Protein AF-A0A2D6AGP2-F1 (afdb_monomer_lite)

pLDDT: mean 88.6, std 11.12, range [55.78, 98.44]

Radius of gyration: 14.14 Å; chains: 1; bounding box: 31×24×41 Å

Sequence (78 aa):
MFVGTQYPIHSDNDYKLLAQLGVSHINGFPPGNADTWTTDILSKYRQKVESYGIALDMIALPIGTKPEDNQSPNITLG

Structure (mmCIF, N/CA/C/O backbone):
data_AF-A0A2D6AGP2-F1
#
_entry.id   AF-A0A2D6AGP2-F1
#
loop_
_atom_site.group_PDB
_atom_site.id
_atom_site.type_symbol
_atom_site.label_atom_id
_atom_site.label_alt_id
_atom_site.label_comp_id
_atom_site.label_asym_id
_atom_site.label_entity_id
_atom_site.label_seq_id
_atom_site.pdbx_PDB_ins_code
_atom_site.Cartn_x
_atom_site.Cartn_y
_atom_site.Cartn_z
_atom_site.occupancy
_atom_site.B_iso_or_equiv
_atom_site.auth_seq_id
_atom_site.auth_comp_id
_atom_site.auth_asym_id
_atom_site.auth_atom_id
_atom_site.pdbx_PDB_model_num
ATOM 1 N N . MET A 1 1 ? -20.980 2.795 5.611 1.00 72.38 1 MET A N 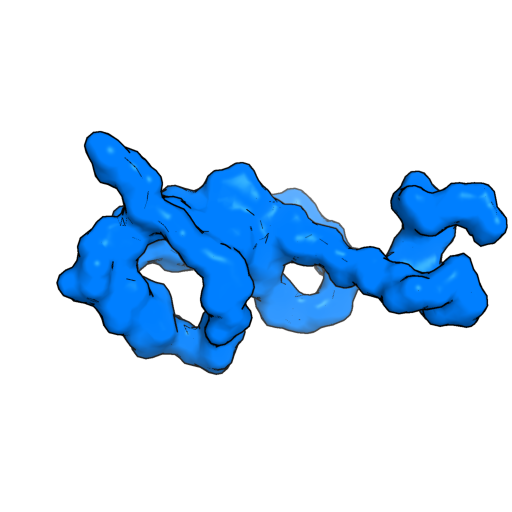1
ATOM 2 C CA . MET A 1 1 ? -20.365 3.949 4.921 1.00 72.38 1 MET A CA 1
ATOM 3 C C . MET A 1 1 ? -18.872 3.695 4.927 1.00 72.38 1 MET A C 1
ATOM 5 O O . MET A 1 1 ? -18.364 3.398 5.998 1.00 72.38 1 MET A O 1
ATOM 9 N N . PHE A 1 2 ? -18.214 3.710 3.770 1.00 84.50 2 PHE A N 1
ATOM 10 C CA . PHE A 1 2 ? -16.771 3.483 3.672 1.00 84.50 2 PHE A CA 1
ATOM 11 C C . PHE A 1 2 ? -16.075 4.834 3.510 1.00 84.50 2 PHE A C 1
ATOM 13 O O . PHE A 1 2 ? -16.457 5.609 2.634 1.00 84.50 2 PHE A O 1
ATOM 20 N N . VAL A 1 3 ? -15.107 5.133 4.378 1.00 91.62 3 VAL A N 1
ATOM 21 C CA . VAL A 1 3 ? -14.292 6.352 4.300 1.00 91.62 3 VAL A CA 1
ATOM 22 C C . VAL A 1 3 ? -12.895 5.949 3.857 1.00 91.62 3 VAL A C 1
ATOM 24 O O . VAL A 1 3 ? -12.263 5.100 4.490 1.00 91.62 3 VAL A O 1
ATOM 27 N N . GLY A 1 4 ? -12.431 6.565 2.769 1.00 94.38 4 GLY A N 1
ATOM 28 C CA . GLY A 1 4 ? -11.105 6.324 2.221 1.00 94.38 4 GLY A CA 1
ATOM 29 C C . GLY A 1 4 ? -10.346 7.597 1.873 1.00 94.38 4 GLY A C 1
ATOM 30 O O . GLY A 1 4 ? -10.928 8.679 1.800 1.00 94.38 4 GLY A O 1
ATOM 31 N N . THR A 1 5 ? -9.034 7.470 1.680 1.00 94.81 5 THR A N 1
ATOM 32 C CA . THR A 1 5 ? -8.146 8.599 1.366 1.00 94.81 5 THR A CA 1
ATOM 33 C C . THR A 1 5 ? -7.053 8.229 0.362 1.00 94.81 5 THR A C 1
ATOM 35 O O . THR A 1 5 ? -6.719 7.059 0.185 1.00 94.81 5 THR A O 1
ATOM 38 N N . GLN A 1 6 ? -6.490 9.255 -0.277 1.00 93.12 6 GLN A N 1
ATOM 39 C CA . GLN A 1 6 ? -5.286 9.180 -1.116 1.00 93.12 6 GLN A CA 1
ATOM 40 C C . GLN A 1 6 ? -4.101 9.907 -0.457 1.00 93.12 6 GLN A C 1
ATOM 42 O O . GLN A 1 6 ? -3.163 10.328 -1.130 1.00 93.12 6 GLN A O 1
ATOM 47 N N . TYR A 1 7 ? -4.179 10.135 0.858 1.00 92.38 7 TYR A N 1
ATOM 48 C CA . TYR A 1 7 ? -3.132 10.810 1.613 1.00 92.38 7 TYR A CA 1
ATOM 49 C C . TYR A 1 7 ? -1.803 10.038 1.504 1.00 92.38 7 TYR A C 1
ATOM 51 O O . TYR A 1 7 ? -1.786 8.835 1.780 1.00 92.38 7 TYR A O 1
ATOM 59 N N . PRO A 1 8 ? -0.693 10.697 1.123 1.00 90.25 8 PRO A N 1
ATOM 60 C CA . PRO A 1 8 ? 0.600 10.038 1.007 1.00 90.25 8 PRO A CA 1
ATOM 61 C C . PRO A 1 8 ? 1.105 9.598 2.383 1.00 90.25 8 PRO A C 1
ATOM 63 O O . PRO A 1 8 ? 1.185 10.395 3.314 1.00 90.25 8 PRO A O 1
ATOM 66 N N . ILE A 1 9 ? 1.460 8.320 2.501 1.00 93.75 9 ILE A N 1
ATOM 67 C CA . ILE A 1 9 ? 1.972 7.736 3.741 1.00 93.75 9 ILE A CA 1
ATOM 68 C C . ILE A 1 9 ? 3.481 7.945 3.821 1.00 93.75 9 ILE A C 1
ATOM 70 O O . ILE A 1 9 ? 4.228 7.483 2.961 1.00 93.75 9 ILE A O 1
ATOM 74 N N . HIS A 1 10 ? 3.929 8.599 4.885 1.00 92.38 10 HIS A N 1
ATOM 75 C CA . HIS A 1 10 ? 5.337 8.882 5.151 1.00 92.38 10 HIS A CA 1
ATOM 76 C C . HIS A 1 10 ? 5.919 7.899 6.169 1.00 92.38 10 HIS A C 1
ATOM 78 O O . HIS A 1 10 ? 7.116 7.612 6.149 1.00 92.38 10 HIS A O 1
ATOM 84 N N . SER A 1 11 ? 5.083 7.373 7.071 1.00 95.25 11 SER A N 1
ATOM 85 C CA . SER A 1 11 ? 5.493 6.389 8.073 1.00 95.25 11 SER A CA 1
ATOM 86 C C . SER A 1 11 ? 4.344 5.487 8.522 1.00 95.25 11 SER A C 1
ATOM 88 O O . SER A 1 11 ? 3.171 5.793 8.329 1.00 95.25 11 SER A O 1
ATOM 90 N N . ASP A 1 12 ? 4.677 4.406 9.227 1.00 96.19 12 ASP A N 1
ATOM 91 C CA . ASP A 1 12 ? 3.689 3.483 9.800 1.00 96.19 12 ASP A CA 1
ATOM 92 C C . ASP A 1 12 ? 2.759 4.141 10.833 1.00 96.19 12 ASP A C 1
ATOM 94 O O . ASP A 1 12 ? 1.684 3.616 11.128 1.00 96.19 12 ASP A O 1
ATOM 98 N N . ASN A 1 13 ? 3.146 5.293 11.392 1.00 97.81 13 ASN A N 1
ATOM 99 C CA . ASN A 1 13 ? 2.276 6.050 12.288 1.00 97.81 13 ASN A CA 1
ATOM 100 C C . ASN A 1 13 ? 1.092 6.682 11.551 1.00 97.81 13 ASN A C 1
ATOM 102 O O . ASN A 1 13 ? 0.036 6.835 12.161 1.00 97.81 13 ASN A O 1
ATOM 106 N N . ASP A 1 14 ? 1.223 6.971 10.255 1.00 97.31 14 ASP A N 1
ATOM 107 C CA . ASP A 1 14 ? 0.127 7.543 9.476 1.00 97.31 14 ASP A CA 1
ATOM 108 C C . ASP A 1 14 ? -0.998 6.515 9.314 1.00 97.31 14 ASP A C 1
ATOM 110 O O . ASP A 1 14 ? -2.161 6.861 9.495 1.00 97.31 14 ASP A O 1
ATOM 114 N N . TYR A 1 15 ? -0.681 5.229 9.100 1.00 97.56 15 TYR A N 1
ATOM 115 C CA . TYR A 1 15 ? -1.698 4.167 9.081 1.00 97.56 15 TYR A CA 1
ATOM 116 C C . TYR A 1 15 ? -2.459 4.079 10.406 1.00 97.56 15 TYR A C 1
ATOM 118 O O . TYR A 1 15 ? -3.684 3.981 10.414 1.00 97.56 15 TYR A O 1
ATOM 126 N N . LYS A 1 16 ? -1.752 4.169 11.539 1.00 97.88 16 LYS A N 1
ATOM 127 C CA . LYS A 1 16 ? -2.388 4.152 12.866 1.00 97.88 16 LYS A CA 1
ATOM 128 C C . LYS A 1 16 ? -3.305 5.358 13.063 1.00 97.88 16 LYS A C 1
ATOM 130 O O . LYS A 1 16 ? -4.419 5.195 13.551 1.00 97.88 16 LYS A O 1
ATOM 135 N N . LEU A 1 17 ? -2.847 6.549 12.674 1.00 97.44 17 LEU A N 1
ATOM 136 C CA . LEU A 1 1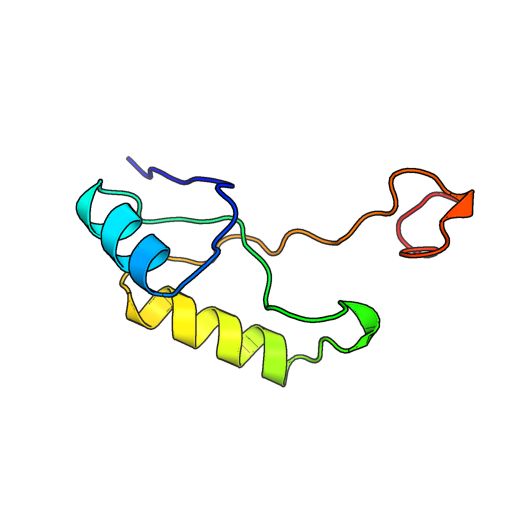7 ? -3.631 7.778 12.765 1.00 97.44 17 LEU A CA 1
ATOM 137 C C . LEU A 1 17 ? -4.886 7.697 11.889 1.00 97.44 17 LEU A C 1
ATOM 139 O O . LEU A 1 17 ? -5.980 7.994 12.357 1.00 97.44 17 LEU A O 1
ATOM 143 N N . LEU A 1 18 ? -4.747 7.256 10.638 1.00 96.88 18 LEU A N 1
ATOM 144 C CA . LEU A 1 18 ? -5.870 7.098 9.716 1.00 96.88 18 LEU A CA 1
ATOM 145 C C . LEU A 1 18 ? -6.917 6.121 10.266 1.00 96.88 18 LEU A C 1
ATOM 147 O O . LEU A 1 18 ? -8.101 6.459 10.289 1.00 96.88 18 LEU A O 1
ATOM 151 N N . ALA A 1 19 ? -6.487 4.971 10.789 1.00 96.06 19 ALA A N 1
ATOM 152 C CA . ALA A 1 19 ? -7.388 4.011 11.423 1.00 96.06 19 ALA A CA 1
ATOM 153 C C . ALA A 1 19 ? -8.141 4.629 12.620 1.00 96.06 19 ALA A C 1
ATOM 155 O O . ALA A 1 19 ? -9.350 4.448 1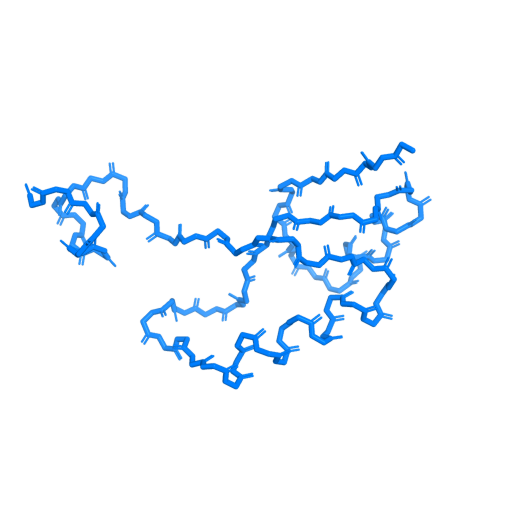2.755 1.00 96.06 19 ALA A O 1
ATOM 156 N N . GLN A 1 20 ? -7.461 5.423 13.458 1.00 96.31 20 GLN A N 1
ATOM 157 C CA . GLN A 1 20 ? -8.084 6.138 14.584 1.00 96.31 20 GLN A CA 1
ATOM 158 C C . GLN A 1 20 ? -9.088 7.213 14.143 1.00 96.31 20 GLN A C 1
ATOM 160 O O . GLN A 1 20 ? -10.063 7.465 14.847 1.00 96.31 20 GLN A O 1
ATOM 165 N N . LEU A 1 21 ? -8.874 7.827 12.977 1.00 95.94 21 LEU A N 1
ATOM 166 C CA . LEU A 1 21 ? -9.794 8.792 12.367 1.00 95.94 21 LEU A CA 1
ATOM 167 C C . LEU A 1 21 ? -10.980 8.123 11.647 1.00 95.94 21 LEU A C 1
ATOM 169 O O . LEU A 1 21 ? -11.818 8.818 11.074 1.00 95.94 21 LEU A O 1
ATOM 173 N N . GLY A 1 22 ? -11.069 6.790 11.678 1.00 95.38 22 GLY A N 1
ATOM 174 C CA . GLY A 1 22 ? -12.152 6.027 11.058 1.00 95.38 22 GLY A CA 1
ATOM 175 C C . GLY A 1 22 ? -11.969 5.782 9.559 1.00 95.38 22 GLY A C 1
ATOM 176 O O . GLY A 1 22 ? -12.918 5.372 8.892 1.00 95.38 22 GLY A O 1
ATOM 177 N N . VAL A 1 23 ? -10.772 6.021 9.017 1.00 96.50 23 VAL A N 1
ATOM 178 C CA . VAL A 1 23 ? -10.435 5.627 7.646 1.00 96.50 23 VAL A CA 1
ATOM 179 C C . VAL A 1 23 ?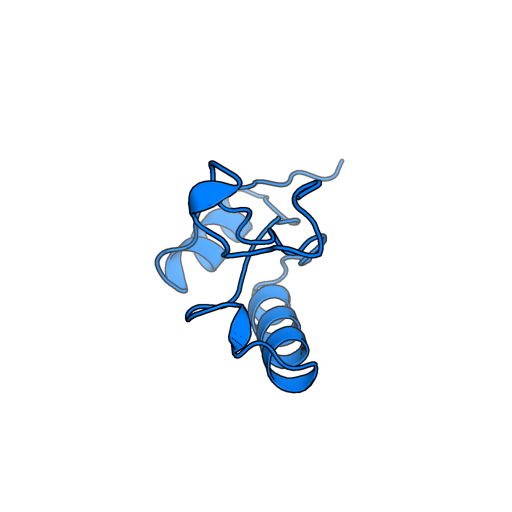 -10.194 4.125 7.619 1.00 96.50 23 VAL A C 1
ATOM 181 O O . VAL A 1 23 ? -9.334 3.619 8.335 1.00 96.50 23 VAL A O 1
ATOM 184 N N . SER A 1 24 ? -10.929 3.422 6.761 1.00 95.94 24 SER A N 1
ATOM 185 C CA . SER A 1 24 ? -10.806 1.970 6.600 1.00 95.94 24 SER A CA 1
ATOM 186 C C . SER A 1 24 ? -10.372 1.550 5.196 1.00 95.94 24 SER A C 1
ATOM 188 O O . SER A 1 24 ? -10.199 0.360 4.961 1.00 95.94 24 SER A O 1
ATOM 190 N N . HIS A 1 25 ? -10.176 2.504 4.278 1.00 97.31 25 HIS A N 1
ATOM 191 C CA . HIS A 1 25 ? -9.776 2.265 2.888 1.00 97.31 25 HIS A CA 1
ATOM 192 C C . HIS A 1 25 ? -8.707 3.258 2.433 1.00 97.31 25 HIS A C 1
ATOM 194 O O . HIS A 1 25 ? -8.783 4.446 2.752 1.00 97.31 25 HIS A O 1
ATOM 200 N N . ILE A 1 26 ? -7.729 2.815 1.646 1.00 96.31 26 ILE A N 1
ATOM 201 C CA . ILE A 1 26 ? -6.749 3.719 1.034 1.00 96.31 26 ILE A CA 1
ATOM 202 C C . ILE A 1 26 ? -6.485 3.400 -0.435 1.00 96.31 26 ILE A C 1
ATOM 204 O O . ILE A 1 26 ? -6.549 2.249 -0.873 1.00 96.31 26 ILE A O 1
ATOM 208 N N . ASN A 1 27 ? -6.101 4.446 -1.163 1.00 94.75 27 ASN A N 1
ATOM 209 C CA . ASN A 1 27 ? -5.239 4.337 -2.332 1.00 94.75 27 ASN A CA 1
ATOM 210 C C . ASN A 1 27 ? -3.796 4.599 -1.877 1.00 94.75 27 ASN A C 1
ATOM 212 O O . ASN A 1 27 ? -3.540 5.621 -1.238 1.00 94.75 27 ASN A O 1
ATOM 216 N N . GLY A 1 28 ? -2.868 3.695 -2.178 1.00 93.56 28 GLY A N 1
ATOM 217 C CA . GLY A 1 28 ? -1.482 3.800 -1.723 1.00 93.56 28 GLY A CA 1
ATOM 218 C C . GLY A 1 28 ? -0.488 3.204 -2.709 1.00 93.56 28 GLY A C 1
ATOM 219 O O . GLY A 1 28 ? -0.851 2.767 -3.794 1.00 93.56 28 GLY A O 1
ATOM 220 N N . PHE A 1 29 ? 0.787 3.192 -2.348 1.00 92.88 29 PHE A N 1
ATOM 221 C CA . PHE A 1 29 ? 1.837 2.546 -3.130 1.00 92.88 29 PHE A CA 1
ATOM 222 C C . PHE A 1 29 ? 2.995 2.138 -2.209 1.00 92.88 29 PHE A C 1
ATOM 224 O O . PHE A 1 29 ? 3.256 2.820 -1.211 1.00 92.88 29 PHE A O 1
ATOM 231 N N . PRO A 1 30 ? 3.686 1.019 -2.488 1.00 92.69 30 PRO A N 1
ATOM 232 C CA . PRO A 1 30 ? 4.871 0.651 -1.729 1.00 92.69 30 PRO A CA 1
ATOM 233 C C . PRO A 1 30 ? 6.030 1.620 -2.006 1.00 92.69 30 PRO A C 1
ATOM 235 O O . PRO A 1 30 ? 6.098 2.220 -3.080 1.00 92.69 30 PRO A O 1
ATOM 238 N N . PRO A 1 31 ? 6.975 1.758 -1.061 1.00 88.44 31 PRO A N 1
ATOM 239 C CA . PRO A 1 31 ? 8.164 2.575 -1.269 1.00 88.44 31 PRO A CA 1
ATOM 240 C C . PRO A 1 31 ? 9.063 1.996 -2.373 1.00 88.44 31 PRO A C 1
ATOM 242 O O . PRO A 1 31 ? 9.071 0.789 -2.620 1.00 88.44 31 PRO A O 1
ATOM 245 N N . GLY A 1 32 ? 9.883 2.857 -2.979 1.00 87.06 32 GLY A N 1
ATOM 246 C CA . GLY A 1 32 ? 10.832 2.488 -4.035 1.00 87.06 32 GLY A CA 1
ATOM 247 C C . GLY A 1 32 ? 10.316 2.772 -5.449 1.00 87.06 32 GLY A C 1
ATOM 248 O O . GLY A 1 32 ? 9.213 3.279 -5.629 1.00 87.06 32 GLY A O 1
ATOM 249 N N . ASN A 1 33 ? 11.143 2.479 -6.458 1.00 86.25 33 ASN A N 1
ATOM 250 C CA . ASN A 1 33 ? 10.779 2.681 -7.864 1.00 86.25 33 ASN A CA 1
ATOM 251 C C . ASN A 1 33 ? 9.774 1.600 -8.312 1.00 86.25 33 ASN A C 1
ATOM 253 O O . ASN A 1 33 ? 10.006 0.412 -8.073 1.00 86.25 33 ASN A O 1
ATOM 257 N N . ALA A 1 34 ? 8.693 1.996 -8.986 1.00 86.88 34 ALA A N 1
ATOM 258 C CA . ALA A 1 34 ? 7.683 1.073 -9.495 1.00 86.88 34 ALA A CA 1
ATOM 259 C C . ALA A 1 34 ? 8.189 0.071 -10.534 1.00 86.88 34 ALA A C 1
ATOM 261 O O . ALA A 1 34 ? 7.653 -1.032 -10.590 1.00 86.88 34 ALA A O 1
ATOM 262 N N . ASP A 1 35 ? 9.269 0.374 -11.258 1.00 83.81 35 ASP A N 1
ATOM 263 C CA . ASP A 1 35 ? 9.912 -0.585 -12.172 1.00 83.81 35 ASP A CA 1
ATOM 264 C C . ASP A 1 35 ? 10.410 -1.844 -11.444 1.00 83.81 35 ASP A C 1
ATOM 266 O O . ASP A 1 35 ? 10.617 -2.896 -12.046 1.00 83.81 35 ASP A O 1
ATOM 270 N N . THR A 1 36 ? 10.615 -1.742 -10.127 1.00 89.56 36 THR A N 1
ATOM 271 C CA . THR A 1 36 ? 11.061 -2.855 -9.279 1.00 89.56 36 THR A CA 1
ATOM 272 C C . THR A 1 36 ? 9.911 -3.629 -8.647 1.00 89.56 36 THR A C 1
ATOM 274 O O . THR A 1 36 ? 10.152 -4.638 -7.983 1.00 89.56 36 THR A O 1
ATOM 277 N N . TRP A 1 37 ? 8.665 -3.177 -8.810 1.00 91.00 37 TRP A N 1
ATOM 278 C CA . TRP A 1 37 ? 7.525 -3.821 -8.176 1.00 91.00 37 TRP A CA 1
ATOM 279 C C . TRP A 1 37 ? 7.287 -5.204 -8.772 1.00 91.00 37 TRP A C 1
ATOM 281 O O . TRP A 1 37 ? 7.115 -5.392 -9.973 1.00 91.00 37 TRP A O 1
ATOM 291 N N . THR A 1 38 ? 7.229 -6.190 -7.887 1.00 93.75 38 THR A N 1
ATOM 292 C CA . THR A 1 38 ? 6.860 -7.567 -8.206 1.00 93.75 38 THR A CA 1
ATOM 293 C C . THR A 1 38 ? 5.573 -7.929 -7.476 1.00 93.75 38 THR A C 1
ATOM 295 O O . THR A 1 38 ? 5.181 -7.265 -6.512 1.00 93.75 38 THR A O 1
ATOM 298 N N . THR A 1 39 ? 4.930 -9.027 -7.875 1.00 95.06 39 THR A N 1
ATOM 299 C CA . THR A 1 39 ? 3.758 -9.565 -7.166 1.00 95.06 39 THR A CA 1
ATOM 300 C C . THR A 1 39 ? 4.036 -9.779 -5.676 1.00 95.06 39 THR A C 1
ATOM 302 O O . THR A 1 39 ? 3.162 -9.516 -4.853 1.00 95.06 39 THR A O 1
ATOM 305 N N . ASP A 1 40 ? 5.249 -10.212 -5.314 1.00 97.25 40 ASP A N 1
ATOM 306 C CA . ASP A 1 40 ? 5.659 -10.406 -3.917 1.00 97.25 40 ASP A CA 1
ATOM 307 C C . ASP A 1 40 ? 5.703 -9.078 -3.147 1.00 97.25 40 ASP A C 1
ATOM 309 O O . ASP A 1 40 ? 5.123 -8.975 -2.066 1.00 97.25 40 ASP A O 1
ATOM 313 N N . ILE A 1 41 ? 6.302 -8.032 -3.729 1.00 96.00 41 ILE A N 1
ATOM 314 C CA . ILE A 1 41 ? 6.359 -6.691 -3.123 1.00 96.00 41 ILE A CA 1
ATOM 315 C C . ILE A 1 41 ? 4.951 -6.128 -2.920 1.00 96.00 41 ILE A C 1
ATOM 317 O O . ILE A 1 41 ? 4.617 -5.675 -1.825 1.00 96.00 41 ILE A O 1
ATOM 321 N N . LEU A 1 42 ? 4.105 -6.198 -3.950 1.00 95.75 42 LEU A N 1
ATOM 322 C CA . LEU A 1 42 ? 2.729 -5.703 -3.883 1.00 95.75 42 LEU A CA 1
ATOM 323 C C . LEU A 1 42 ? 1.894 -6.485 -2.859 1.00 95.75 42 LEU A C 1
ATOM 325 O O . LEU A 1 42 ? 1.106 -5.896 -2.119 1.00 95.75 42 LEU A O 1
ATOM 329 N N . SER A 1 43 ? 2.099 -7.801 -2.764 1.00 97.38 43 SER A N 1
ATOM 330 C CA . SER A 1 43 ? 1.407 -8.648 -1.786 1.00 97.38 43 SER A CA 1
ATOM 331 C C . SER A 1 43 ? 1.840 -8.335 -0.355 1.00 97.38 43 SER A C 1
ATOM 333 O O . SER A 1 43 ? 0.987 -8.176 0.516 1.00 97.38 43 SER A O 1
ATOM 335 N N . LYS A 1 44 ? 3.146 -8.178 -0.108 1.00 97.75 44 LYS A N 1
ATOM 336 C CA . LYS A 1 44 ? 3.680 -7.772 1.203 1.00 97.75 44 LYS A CA 1
ATOM 337 C C . LYS A 1 44 ? 3.197 -6.385 1.609 1.00 97.75 44 LYS A C 1
ATOM 339 O O . LYS A 1 44 ? 2.883 -6.162 2.775 1.00 97.75 44 LYS A O 1
AT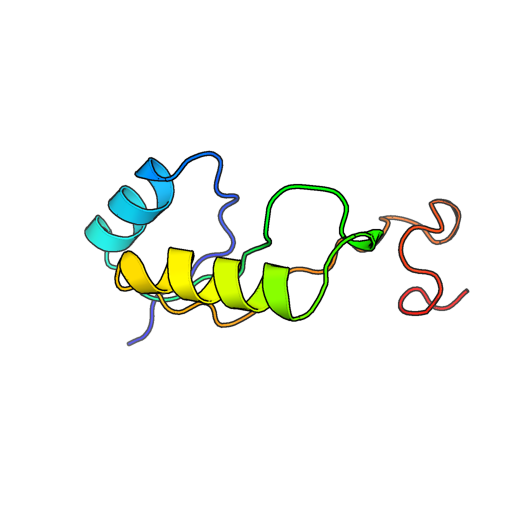OM 344 N N . TYR A 1 45 ? 3.104 -5.462 0.655 1.00 97.19 45 TYR A N 1
ATOM 345 C CA . TYR A 1 45 ? 2.557 -4.134 0.904 1.00 97.19 45 TYR A CA 1
ATOM 346 C C . TYR A 1 45 ? 1.085 -4.193 1.318 1.00 97.19 45 TYR A C 1
ATOM 348 O O . TYR A 1 45 ? 0.736 -3.628 2.353 1.00 97.19 45 TYR A O 1
ATOM 356 N N . ARG A 1 46 ? 0.247 -4.946 0.588 1.00 97.69 46 ARG A N 1
ATOM 357 C CA . ARG A 1 46 ? -1.152 -5.183 0.978 1.00 97.69 46 ARG A CA 1
ATOM 358 C C . ARG A 1 46 ? -1.248 -5.751 2.395 1.00 97.69 46 ARG A C 1
ATOM 360 O O . ARG A 1 46 ? -1.931 -5.167 3.226 1.00 97.69 46 ARG A O 1
ATOM 367 N N . GLN A 1 47 ? -0.514 -6.828 2.686 1.00 98.44 47 GLN A N 1
ATOM 368 C CA . GLN A 1 47 ? -0.504 -7.466 4.012 1.00 98.44 47 GLN A CA 1
ATOM 369 C C . GLN A 1 47 ? -0.112 -6.486 5.123 1.00 98.44 47 GLN A C 1
ATOM 371 O O . GLN A 1 47 ? -0.713 -6.485 6.196 1.00 98.44 47 GLN A O 1
ATOM 376 N N . LYS A 1 48 ? 0.879 -5.624 4.867 1.00 97.62 48 LYS A N 1
ATOM 377 C CA . LYS A 1 48 ? 1.290 -4.585 5.809 1.00 97.62 48 LYS A CA 1
ATOM 378 C C . LYS A 1 48 ? 0.162 -3.588 6.070 1.00 97.62 48 LYS A C 1
ATOM 380 O O . LYS A 1 48 ? -0.130 -3.332 7.232 1.00 97.62 48 LYS A O 1
ATOM 385 N N . VAL A 1 49 ? -0.461 -3.031 5.031 1.00 97.69 49 VAL A N 1
ATOM 386 C CA . VAL A 1 49 ? -1.566 -2.064 5.181 1.00 97.69 49 VAL A CA 1
ATOM 387 C C . VAL A 1 49 ? -2.737 -2.698 5.942 1.00 97.69 49 VAL A C 1
ATOM 389 O O . VAL A 1 49 ? -3.214 -2.133 6.926 1.00 97.69 49 VAL A O 1
ATOM 392 N N . GLU A 1 50 ? -3.123 -3.915 5.559 1.00 97.75 50 GLU A N 1
ATOM 393 C CA . GLU A 1 50 ? -4.230 -4.655 6.175 1.00 97.75 50 GLU A CA 1
ATOM 394 C C . GLU A 1 50 ? -3.967 -5.022 7.641 1.00 97.75 50 GLU A C 1
ATOM 396 O O . GLU A 1 50 ? -4.910 -5.092 8.430 1.00 97.75 50 GLU A O 1
ATOM 401 N N . SER A 1 51 ? -2.701 -5.149 8.058 1.00 98.00 51 SER A N 1
ATOM 402 C CA . SER A 1 51 ? -2.349 -5.354 9.472 1.00 98.00 51 SER A CA 1
ATOM 403 C C . SER A 1 51 ? -2.751 -4.189 10.393 1.00 98.00 51 SER A C 1
ATOM 405 O O . SER A 1 51 ? -2.875 -4.388 11.601 1.00 98.00 51 SER A O 1
ATOM 407 N N . TYR A 1 52 ? -3.012 -2.994 9.842 1.00 97.62 52 TYR A N 1
ATOM 408 C CA . TYR A 1 52 ? -3.539 -1.839 10.582 1.00 97.62 52 TYR A CA 1
ATOM 409 C C . TYR A 1 52 ? -5.075 -1.756 10.571 1.00 97.62 52 TYR A C 1
ATOM 411 O O . TYR A 1 52 ? -5.631 -0.789 11.089 1.00 97.62 52 TYR A O 1
ATOM 419 N N . GLY A 1 53 ? -5.771 -2.742 9.992 1.00 96.25 53 GLY A N 1
ATOM 420 C CA . GLY A 1 53 ? -7.231 -2.724 9.854 1.00 96.25 53 GLY A CA 1
ATOM 421 C C . GLY A 1 53 ? -7.736 -1.831 8.714 1.00 96.25 53 GLY A C 1
ATOM 422 O O . GLY A 1 53 ? -8.890 -1.411 8.733 1.00 96.25 53 GLY A O 1
ATOM 423 N N . ILE A 1 54 ? -6.874 -1.532 7.738 1.00 97.44 54 ILE A N 1
ATOM 424 C CA . ILE A 1 54 ? -7.171 -0.695 6.571 1.00 97.44 54 ILE A CA 1
ATOM 425 C C . ILE A 1 54 ? -7.113 -1.562 5.311 1.00 97.44 54 ILE A C 1
ATOM 427 O O . ILE A 1 54 ? -6.134 -2.267 5.091 1.00 97.44 54 ILE A O 1
ATOM 431 N N . ALA A 1 55 ? -8.124 -1.484 4.452 1.00 97.50 55 ALA A N 1
ATOM 432 C CA . ALA A 1 55 ? -8.105 -2.127 3.145 1.00 97.50 55 ALA A CA 1
ATOM 433 C C . ALA A 1 55 ? -7.284 -1.305 2.139 1.00 97.50 55 ALA A C 1
ATOM 435 O O . ALA A 1 55 ? -7.453 -0.088 2.010 1.00 97.50 55 ALA A O 1
ATOM 436 N N . LEU A 1 56 ? -6.408 -1.981 1.396 1.00 97.06 56 LEU A N 1
ATOM 437 C CA . LEU A 1 56 ? -5.748 -1.404 0.230 1.00 97.06 56 LEU A CA 1
ATOM 438 C C . LEU A 1 56 ? -6.613 -1.657 -1.009 1.00 97.06 56 LEU A C 1
ATOM 440 O O . LEU A 1 56 ? -6.525 -2.723 -1.622 1.00 97.06 56 LEU A O 1
ATOM 444 N N . ASP A 1 57 ? -7.426 -0.673 -1.383 1.00 95.69 57 ASP A N 1
ATOM 445 C CA . ASP A 1 57 ? -8.357 -0.813 -2.507 1.00 95.69 57 ASP A CA 1
ATOM 446 C C . ASP A 1 57 ? -7.646 -0.679 -3.857 1.00 95.69 57 ASP A C 1
ATOM 448 O O . ASP A 1 57 ? -7.993 -1.356 -4.825 1.00 95.69 57 ASP A O 1
ATOM 452 N N . MET A 1 58 ? -6.655 0.214 -3.935 1.00 92.69 58 MET A N 1
ATOM 453 C CA . MET A 1 58 ? -5.973 0.569 -5.179 1.00 92.69 58 MET A CA 1
ATOM 454 C C . MET A 1 58 ? -4.490 0.854 -4.950 1.00 92.69 58 MET A C 1
ATOM 456 O O . MET A 1 58 ? -4.088 1.327 -3.885 1.00 92.69 58 MET A O 1
ATOM 460 N N . ILE A 1 59 ? -3.694 0.581 -5.988 1.00 91.44 59 ILE A N 1
ATOM 461 C CA . ILE A 1 59 ? -2.312 1.044 -6.095 1.00 91.44 59 ILE A CA 1
ATOM 462 C C . ILE A 1 59 ? -2.271 2.240 -7.040 1.00 91.44 59 ILE A C 1
ATOM 464 O O . ILE A 1 59 ? -2.689 2.124 -8.195 1.00 91.44 59 ILE A O 1
ATOM 468 N N . ALA A 1 60 ? -1.726 3.362 -6.577 1.00 87.19 60 ALA A N 1
ATOM 469 C CA . ALA A 1 60 ? -1.429 4.488 -7.448 1.00 87.19 60 ALA A CA 1
ATOM 470 C C . ALA A 1 60 ? -0.203 4.152 -8.308 1.00 87.19 60 ALA A C 1
ATOM 472 O O . ALA A 1 60 ? 0.889 3.910 -7.791 1.00 87.19 60 ALA A O 1
ATOM 473 N N . LEU A 1 61 ? -0.388 4.127 -9.627 1.00 82.62 61 LEU A N 1
ATOM 474 C CA . LEU A 1 61 ? 0.716 3.970 -10.570 1.00 82.62 61 LEU A CA 1
ATOM 475 C C . LEU A 1 61 ? 1.467 5.303 -10.682 1.00 82.62 61 LEU A C 1
ATOM 477 O O . LEU A 1 61 ? 0.813 6.344 -10.802 1.00 82.62 61 LEU A O 1
ATOM 481 N N . PRO A 1 62 ? 2.811 5.308 -10.665 1.00 76.19 62 PRO A N 1
ATOM 482 C CA . PRO A 1 62 ? 3.571 6.516 -10.942 1.00 76.19 62 PRO A CA 1
ATOM 483 C C . PRO A 1 62 ? 3.478 6.815 -12.433 1.00 76.19 62 PRO A C 1
ATOM 485 O O . PRO A 1 62 ? 4.266 6.338 -13.241 1.00 76.19 62 PRO A O 1
ATOM 488 N N . ILE A 1 63 ? 2.462 7.582 -12.803 1.00 73.00 63 ILE A N 1
ATOM 489 C CA . ILE A 1 63 ? 2.321 8.077 -14.163 1.00 73.00 63 ILE A CA 1
ATOM 490 C C . ILE A 1 63 ? 3.238 9.291 -14.277 1.00 73.00 63 ILE A C 1
ATOM 492 O O . ILE A 1 63 ? 3.070 10.269 -13.545 1.00 73.00 63 ILE A O 1
ATOM 496 N N . GLY A 1 64 ? 4.209 9.215 -15.191 1.00 67.38 64 GLY A N 1
ATOM 497 C CA . GLY A 1 64 ? 4.996 10.380 -15.581 1.00 67.38 64 GLY A CA 1
ATOM 498 C C . GLY A 1 64 ? 4.050 11.515 -15.966 1.00 67.38 64 GLY A C 1
ATOM 499 O O . GLY A 1 64 ? 3.069 11.302 -16.678 1.00 67.38 64 GLY A O 1
ATOM 500 N N . THR A 1 65 ? 4.308 12.723 -15.470 1.00 64.38 65 THR A N 1
ATOM 501 C CA . THR A 1 65 ? 3.438 13.877 -15.748 1.00 64.38 65 THR A CA 1
ATOM 502 C C . THR A 1 65 ? 3.382 14.219 -17.232 1.00 64.38 65 THR A C 1
ATOM 504 O O . THR A 1 65 ? 2.440 14.878 -17.675 1.00 64.38 65 THR A O 1
ATOM 507 N N . LYS A 1 66 ? 4.385 13.772 -17.994 1.00 72.75 66 LYS A N 1
ATOM 508 C CA . LYS A 1 66 ? 4.506 13.991 -19.426 1.00 72.75 66 LYS A CA 1
ATOM 509 C C . LYS A 1 66 ? 5.032 12.737 -20.133 1.00 72.75 66 LYS A C 1
ATOM 511 O O . LYS A 1 66 ? 5.818 11.996 -19.541 1.00 72.75 66 LYS A O 1
ATOM 516 N N . PRO A 1 67 ? 4.678 12.521 -21.412 1.00 67.81 67 PRO A N 1
ATOM 517 C CA . PRO A 1 67 ? 5.219 11.412 -22.200 1.00 67.81 67 PRO A CA 1
ATOM 518 C C . PRO A 1 67 ? 6.755 11.407 -22.272 1.00 67.81 67 PRO A C 1
ATOM 520 O O . PRO A 1 67 ? 7.373 10.347 -22.216 1.00 67.81 67 PRO A O 1
ATOM 523 N N . GLU A 1 68 ? 7.385 12.589 -22.294 1.00 76.50 68 GLU A N 1
ATOM 524 C CA . GLU A 1 68 ? 8.849 12.737 -22.314 1.00 76.50 68 GLU A CA 1
ATOM 525 C C . GLU A 1 68 ? 9.565 12.182 -21.068 1.00 76.50 68 GLU A C 1
ATOM 527 O O . GLU A 1 68 ? 10.753 11.873 -21.142 1.00 76.50 68 GLU A O 1
ATOM 532 N N . ASP A 1 69 ? 8.850 11.998 -19.951 1.00 75.19 69 ASP A N 1
ATOM 533 C CA . ASP A 1 69 ? 9.407 11.413 -18.727 1.00 75.19 69 ASP A CA 1
ATOM 534 C C . ASP A 1 69 ? 9.684 9.905 -18.900 1.00 75.19 69 ASP A C 1
ATOM 536 O O . ASP A 1 69 ? 10.459 9.327 -18.139 1.00 75.19 69 ASP A O 1
ATOM 540 N N . ASN A 1 70 ? 9.050 9.259 -19.893 1.00 73.62 70 ASN A N 1
ATOM 541 C CA . ASN A 1 70 ? 9.199 7.847 -20.268 1.00 73.62 70 ASN A CA 1
ATOM 542 C C . ASN A 1 70 ? 9.115 6.846 -19.090 1.00 73.62 70 ASN A C 1
ATOM 544 O O . ASN A 1 70 ? 9.642 5.738 -19.161 1.00 73.62 70 ASN A O 1
ATOM 548 N N . GLN A 1 71 ? 8.446 7.227 -17.996 1.00 72.19 71 GLN A N 1
ATOM 549 C CA . GLN A 1 71 ? 8.312 6.406 -16.784 1.00 72.19 71 GLN A CA 1
ATOM 550 C C . GLN A 1 71 ? 7.236 5.324 -16.910 1.00 72.19 71 GLN A C 1
ATOM 552 O O . GLN A 1 71 ? 7.205 4.374 -16.138 1.00 72.19 71 GLN A O 1
ATOM 557 N N . SER A 1 72 ? 6.296 5.472 -17.843 1.00 74.00 72 SER A N 1
ATOM 558 C CA . SER A 1 72 ? 5.201 4.514 -18.032 1.00 74.00 72 SER A CA 1
ATOM 559 C C . SER A 1 72 ? 4.774 4.437 -19.501 1.00 74.00 72 SER A C 1
ATOM 561 O O . SER A 1 72 ? 3.611 4.703 -19.807 1.00 74.00 72 SER A O 1
ATOM 563 N N . PRO A 1 73 ? 5.679 4.047 -20.422 1.00 67.88 73 PRO A N 1
ATOM 564 C CA . PRO A 1 73 ? 5.452 4.114 -21.872 1.00 67.88 73 PRO A CA 1
ATOM 565 C C . PRO A 1 73 ? 4.279 3.258 -22.363 1.00 67.88 73 PRO A C 1
ATOM 567 O O . PRO A 1 73 ? 3.718 3.529 -23.415 1.00 67.88 73 PRO A O 1
ATOM 570 N N . ASN A 1 74 ? 3.889 2.233 -21.601 1.00 72.06 74 ASN A N 1
ATOM 571 C CA . ASN A 1 74 ? 2.744 1.376 -21.926 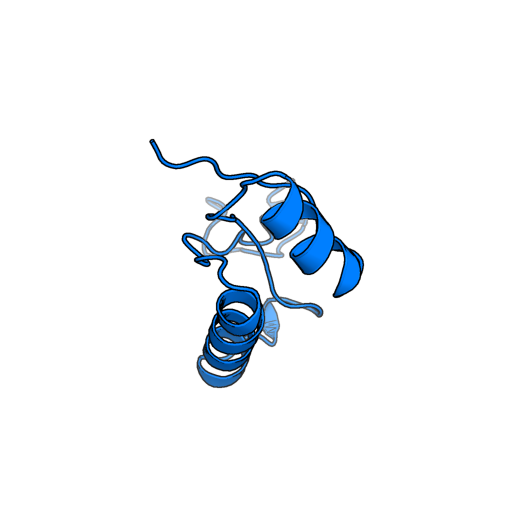1.00 72.06 74 ASN A CA 1
ATOM 572 C C . ASN A 1 74 ? 1.405 1.913 -21.382 1.00 72.06 74 ASN A C 1
ATOM 574 O O . ASN A 1 74 ? 0.363 1.310 -21.628 1.00 72.06 74 ASN A O 1
ATOM 578 N N . ILE A 1 75 ? 1.431 2.996 -20.597 1.00 69.88 75 ILE A N 1
ATOM 579 C CA . ILE A 1 75 ? 0.253 3.637 -19.990 1.00 69.88 75 ILE A CA 1
ATOM 580 C C . ILE A 1 75 ? 0.042 5.028 -20.594 1.00 69.88 75 ILE A C 1
ATOM 582 O O . ILE A 1 75 ? -1.088 5.409 -20.893 1.00 69.88 75 ILE A O 1
ATOM 586 N N . THR A 1 76 ? 1.119 5.790 -20.791 1.00 65.50 76 THR A N 1
ATOM 587 C CA . THR A 1 76 ? 1.096 7.035 -21.563 1.00 65.50 76 THR A CA 1
ATOM 588 C C . THR A 1 76 ? 0.969 6.692 -23.047 1.00 65.50 76 THR A C 1
ATOM 590 O O . THR A 1 76 ? 1.616 5.758 -23.502 1.00 65.50 76 THR A O 1
ATOM 593 N N . LEU A 1 77 ? 0.146 7.416 -23.810 1.00 61.47 77 LEU A N 1
ATOM 594 C CA . LEU A 1 77 ? -0.218 7.092 -25.204 1.00 61.47 77 LEU A CA 1
ATOM 595 C C . LEU A 1 77 ? 0.916 7.225 -26.254 1.00 61.47 77 LEU A C 1
ATOM 597 O O . LEU A 1 77 ? 0.616 7.361 -27.439 1.00 61.47 77 LEU A O 1
ATOM 601 N N . GLY A 1 78 ? 2.185 7.130 -25.849 1.00 55.78 78 GLY A N 1
ATOM 602 C CA . GLY A 1 78 ? 3.346 7.427 -26.692 1.00 55.78 78 GLY A CA 1
ATOM 603 C C . GLY A 1 78 ? 3.574 8.922 -26.820 1.00 55.78 78 GLY A C 1
ATOM 604 O O . GLY A 1 78 ? 2.765 9.591 -27.496 1.00 55.78 78 GLY A O 1
#

Secondary structure (DSSP, 8-state):
---EE-PPP-SHHHHHHHHHTT--EEEE--SS-GGG--HHHHHHHHHHHHTTT-EEEEEPP---SSGGG-S-TTTS--

Foldseek 3Di:
DAAEDADADPDPVVLLVCVVVVHQEYAYADDDQPVPDDPVRVVVVQVSSCVSNHGYPHYDDPDDPDVVVVSCVVVPPD